Protein AF-A0A6G9ATR3-F1 (afdb_monomer_lite)

Foldseek 3Di:
DFADPVLCVVVPWDDPDPFWTDDVPWIWGADHVQSWIGIVPDPDTDTDPVVVVVVVVVVVD

Radius of gyration: 10.21 Å; chains: 1; bounding box: 23×22×28 Å

pLDDT: mean 89.54, std 5.09, range [65.25, 95.44]

Secondary structure (DSSP, 8-state):
-B--HHHHHHTT-EEEETTEEEETTEEEEEETTTTEEEETT-SSEE-BHHHHHHHHHHHH-

Structure (mmCIF, N/CA/C/O backbone):
data_AF-A0A6G9ATR3-F1
#
_entry.id   AF-A0A6G9ATR3-F1
#
loop_
_atom_site.group_PDB
_atom_site.id
_atom_site.type_symbol
_atom_site.label_atom_id
_atom_site.label_alt_id
_atom_site.label_comp_id
_atom_site.label_asym_id
_atom_site.label_entity_id
_atom_site.label_seq_id
_atom_site.pdbx_PDB_ins_code
_atom_site.Cartn_x
_atom_site.Cartn_y
_atom_site.Cartn_z
_atom_site.occupancy
_atom_site.B_iso_or_equiv
_atom_site.auth_seq_id
_atom_site.auth_comp_id
_atom_site.auth_asym_id
_atom_site.auth_atom_id
_atom_site.pdbx_PDB_model_num
ATOM 1 N N . MET A 1 1 ? -6.172 13.621 -0.273 1.00 65.25 1 MET A N 1
ATOM 2 C CA . MET A 1 1 ? -6.766 12.617 0.625 1.00 65.25 1 MET A CA 1
ATOM 3 C C . MET A 1 1 ? -5.631 11.866 1.287 1.00 65.25 1 MET A C 1
ATOM 5 O O . MET A 1 1 ? -4.628 11.621 0.615 1.00 65.25 1 MET A O 1
ATOM 9 N N . GLU A 1 2 ? -5.762 11.613 2.585 1.00 83.38 2 GLU A N 1
ATOM 10 C CA . GLU A 1 2 ? -4.827 10.790 3.364 1.00 83.38 2 GLU A CA 1
ATOM 11 C C . GLU A 1 2 ? -4.928 9.323 2.930 1.00 83.38 2 GLU A C 1
ATOM 13 O O . GLU A 1 2 ? -5.918 8.932 2.299 1.00 83.38 2 GLU A O 1
ATOM 18 N N . ILE A 1 3 ? -3.911 8.510 3.230 1.00 89.75 3 ILE A N 1
ATOM 19 C CA . ILE A 1 3 ? -3.965 7.088 2.891 1.00 89.75 3 ILE A CA 1
ATOM 20 C C . ILE A 1 3 ? -4.888 6.362 3.867 1.00 89.75 3 ILE A C 1
ATOM 22 O O . ILE A 1 3 ? -4.628 6.311 5.067 1.00 89.75 3 ILE A O 1
ATOM 26 N N . THR A 1 4 ? -5.9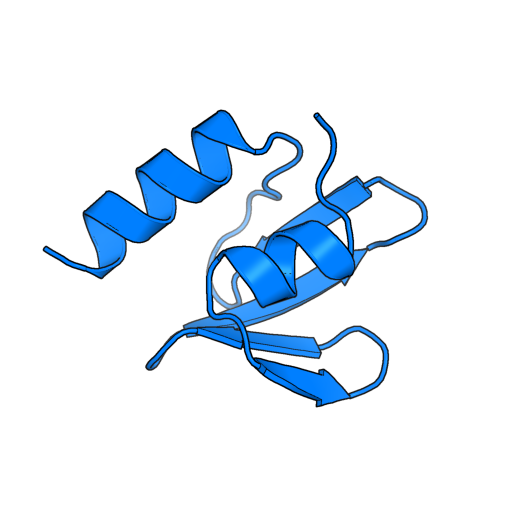50 5.762 3.334 1.00 91.88 4 THR A N 1
ATOM 27 C CA . THR A 1 4 ? -6.896 4.925 4.078 1.00 91.88 4 THR A CA 1
ATOM 28 C C . THR A 1 4 ? -6.861 3.483 3.581 1.00 91.88 4 THR A C 1
ATOM 30 O O . THR A 1 4 ? -6.407 3.202 2.469 1.00 91.88 4 THR A O 1
ATOM 33 N N . HIS A 1 5 ? -7.392 2.565 4.391 1.00 90.38 5 HIS A N 1
ATOM 34 C CA . HIS A 1 5 ? -7.571 1.167 4.006 1.00 90.38 5 HIS A CA 1
ATOM 35 C C . HIS A 1 5 ? -8.350 1.031 2.686 1.00 90.38 5 HIS A C 1
ATOM 37 O O . HIS A 1 5 ? -7.888 0.364 1.761 1.00 90.38 5 HIS A O 1
ATOM 43 N N . ASP A 1 6 ? -9.487 1.722 2.569 1.00 92.62 6 ASP A N 1
ATOM 44 C CA . ASP A 1 6 ? -10.332 1.680 1.370 1.00 92.62 6 ASP A CA 1
ATOM 45 C C . ASP A 1 6 ? -9.603 2.211 0.132 1.00 92.62 6 ASP A C 1
ATOM 47 O O . ASP A 1 6 ? -9.747 1.663 -0.964 1.00 92.62 6 ASP A O 1
ATOM 51 N N . LEU A 1 7 ? -8.774 3.249 0.301 1.00 92.31 7 LEU A N 1
ATOM 52 C CA . LEU A 1 7 ? -7.950 3.763 -0.784 1.00 92.31 7 LEU A CA 1
ATOM 53 C C . LEU A 1 7 ? -6.945 2.705 -1.250 1.00 92.31 7 LEU A C 1
ATOM 55 O O . LEU A 1 7 ? -6.855 2.465 -2.453 1.00 92.31 7 LEU A O 1
ATOM 59 N N . LEU A 1 8 ? -6.229 2.051 -0.330 1.00 92.62 8 LEU A N 1
ATOM 60 C CA . LEU A 1 8 ? -5.269 0.993 -0.665 1.00 92.62 8 LEU A CA 1
ATOM 61 C C . LEU A 1 8 ? -5.947 -0.144 -1.441 1.00 92.62 8 LEU A C 1
ATOM 63 O O . LEU A 1 8 ? -5.458 -0.535 -2.501 1.00 92.62 8 LEU A O 1
ATOM 67 N N . LEU A 1 9 ? -7.115 -0.607 -0.984 1.00 93.25 9 LEU A N 1
ATOM 68 C CA . LEU A 1 9 ? -7.889 -1.621 -1.704 1.00 93.25 9 LEU A CA 1
ATOM 69 C C . LEU A 1 9 ? -8.307 -1.147 -3.104 1.00 93.25 9 LEU A C 1
ATOM 71 O O . LEU A 1 9 ? -8.170 -1.890 -4.074 1.00 93.25 9 LEU A O 1
ATOM 75 N N . SER A 1 10 ? -8.764 0.104 -3.239 1.00 93.44 10 SER A N 1
ATOM 76 C CA . SER A 1 10 ? -9.158 0.673 -4.539 1.00 93.44 10 SER A CA 1
ATOM 77 C C . SER A 1 10 ? -7.989 0.816 -5.524 1.00 93.44 10 SER A C 1
ATOM 79 O O . SER A 1 10 ? -8.193 0.796 -6.737 1.00 93.44 10 SER A O 1
ATOM 81 N N . LEU A 1 11 ? -6.764 0.947 -5.006 1.00 91.38 11 LEU A N 1
ATOM 82 C CA . LEU A 1 11 ? -5.525 1.005 -5.781 1.00 91.38 11 LEU A CA 1
ATOM 83 C C . LEU A 1 11 ? -4.991 -0.388 -6.153 1.00 91.38 11 LEU A C 1
ATOM 85 O O . LEU A 1 11 ? -4.018 -0.480 -6.895 1.00 91.38 11 LEU A O 1
ATOM 89 N N . GLY A 1 12 ? -5.630 -1.460 -5.674 1.00 93.12 12 GLY A N 1
ATOM 90 C CA . GLY A 1 12 ? -5.254 -2.842 -5.969 1.00 93.12 12 GLY A CA 1
ATOM 91 C C . GLY A 1 12 ? -4.279 -3.461 -4.969 1.00 93.12 12 GLY A C 1
ATOM 92 O O . GLY A 1 12 ? -3.707 -4.508 -5.266 1.00 93.12 12 GLY A O 1
ATOM 93 N N . PHE A 1 13 ? -4.076 -2.847 -3.798 1.00 94.75 13 PHE A N 1
ATOM 94 C CA . PHE A 1 13 ? -3.369 -3.517 -2.708 1.00 94.75 13 PHE A CA 1
ATOM 95 C C . PHE A 1 13 ? -4.223 -4.642 -2.131 1.00 94.75 13 PHE A C 1
ATOM 97 O O . PHE A 1 13 ? -5.444 -4.531 -2.007 1.00 94.75 13 PHE A O 1
ATOM 104 N N . VAL A 1 14 ? -3.553 -5.698 -1.696 1.00 95.44 14 VAL A N 1
ATOM 105 C CA . VAL A 1 14 ? -4.155 -6.810 -0.970 1.00 95.44 14 VAL A CA 1
ATOM 106 C C . VAL A 1 14 ? -3.681 -6.741 0.475 1.00 95.44 14 VAL A C 1
ATOM 108 O O . VAL A 1 14 ? -2.501 -6.527 0.740 1.00 95.44 14 VAL A O 1
ATOM 111 N N . LYS A 1 15 ? -4.610 -6.883 1.421 1.00 94.50 15 LYS A N 1
ATOM 112 C CA . LYS A 1 15 ? -4.309 -6.874 2.855 1.00 94.50 15 LYS A CA 1
ATOM 113 C C . LYS A 1 15 ? -3.926 -8.280 3.316 1.00 94.50 15 LYS A C 1
ATOM 115 O O . LYS A 1 15 ? -4.756 -9.182 3.247 1.00 94.50 15 LYS A O 1
ATOM 120 N N . ASP A 1 16 ? -2.712 -8.443 3.836 1.00 91.38 16 ASP A N 1
ATOM 121 C CA . ASP A 1 16 ? -2.219 -9.721 4.379 1.00 91.38 16 ASP A CA 1
ATOM 122 C C . ASP A 1 16 ? -2.484 -9.862 5.875 1.00 91.38 16 ASP A C 1
ATOM 124 O O . ASP A 1 16 ? -2.756 -10.947 6.385 1.00 91.38 16 ASP A O 1
ATOM 128 N N . SER A 1 17 ? -2.354 -8.757 6.609 1.00 89.56 17 SER A N 1
ATOM 129 C CA . SER A 1 17 ? -2.506 -8.714 8.065 1.00 89.56 17 SER A CA 1
ATOM 130 C C . SER A 1 17 ? -2.986 -7.317 8.497 1.00 89.56 17 SER A C 1
ATOM 132 O O . SER A 1 17 ? -3.091 -6.436 7.642 1.00 89.56 17 SER A O 1
ATOM 134 N N . PRO A 1 18 ? -3.311 -7.069 9.784 1.00 85.94 18 PRO A N 1
ATOM 135 C CA . PRO A 1 18 ? -4.013 -5.860 10.232 1.00 85.94 18 PRO A CA 1
ATOM 136 C C . PRO A 1 18 ? -3.463 -4.543 9.679 1.00 85.94 18 PRO A C 1
ATOM 138 O O . PRO A 1 18 ? -4.256 -3.696 9.278 1.00 85.94 18 PRO A O 1
ATOM 141 N N . ASN A 1 19 ? -2.140 -4.435 9.546 1.00 91.56 19 ASN A N 1
ATOM 142 C CA . ASN A 1 19 ? -1.478 -3.243 9.021 1.00 91.56 19 ASN A CA 1
ATOM 143 C C . ASN A 1 19 ? -0.622 -3.530 7.783 1.00 91.56 19 ASN A C 1
ATOM 145 O O . ASN A 1 19 ? 0.000 -2.609 7.276 1.00 91.56 19 ASN A O 1
ATOM 149 N N . ARG A 1 20 ? -0.546 -4.775 7.295 1.00 93.38 20 ARG A N 1
ATOM 150 C CA . ARG A 1 20 ? 0.362 -5.145 6.199 1.00 93.38 20 ARG A CA 1
ATOM 151 C C . ARG A 1 20 ? -0.403 -5.365 4.909 1.00 93.38 20 ARG A C 1
ATOM 153 O O . ARG A 1 20 ? -1.416 -6.067 4.901 1.00 93.38 20 ARG A O 1
ATOM 160 N N . TYR A 1 21 ? 0.119 -4.784 3.842 1.00 95.25 21 TYR A N 1
ATOM 161 C CA . TYR A 1 21 ? -0.441 -4.864 2.507 1.00 95.25 21 TYR A CA 1
ATOM 162 C C . TYR A 1 21 ? 0.662 -5.195 1.515 1.00 95.25 21 TYR A C 1
ATOM 164 O O . TYR A 1 21 ? 1.804 -4.766 1.689 1.00 95.25 21 TYR A O 1
ATOM 172 N N . HIS A 1 22 ? 0.297 -5.869 0.436 1.00 94.00 22 HIS A N 1
ATOM 173 C CA . HIS A 1 22 ? 1.164 -6.028 -0.717 1.00 94.00 22 HIS A CA 1
ATOM 174 C C . HIS A 1 22 ? 0.509 -5.490 -1.985 1.00 94.00 22 HIS A C 1
ATOM 176 O O . HIS A 1 22 ? -0.711 -5.513 -2.162 1.00 94.00 22 HIS A O 1
ATOM 182 N N . TYR A 1 23 ? 1.358 -5.006 -2.881 1.00 92.62 23 TYR A N 1
ATOM 183 C CA . TYR A 1 23 ? 1.041 -4.597 -4.236 1.00 92.62 23 TYR A CA 1
ATOM 184 C C . TYR A 1 23 ? 2.067 -5.232 -5.174 1.00 92.62 23 TYR A C 1
ATOM 186 O O . TYR A 1 23 ? 3.242 -4.857 -5.187 1.00 92.62 23 TYR A O 1
ATOM 194 N N . LYS A 1 24 ? 1.630 -6.220 -5.963 1.00 88.94 24 LYS A N 1
ATOM 195 C CA . LYS A 1 24 ? 2.516 -7.046 -6.800 1.00 88.94 24 LYS A CA 1
ATOM 196 C C . LYS A 1 24 ? 3.642 -7.678 -5.963 1.00 88.94 24 LYS A C 1
ATOM 198 O O . LYS A 1 24 ? 3.360 -8.493 -5.096 1.00 88.94 24 LYS A O 1
ATOM 203 N N . ALA A 1 25 ? 4.897 -7.321 -6.237 1.00 88.38 25 ALA A N 1
ATOM 204 C CA . ALA A 1 25 ? 6.079 -7.810 -5.528 1.00 88.38 25 ALA A CA 1
ATOM 205 C C . ALA A 1 25 ? 6.526 -6.887 -4.376 1.00 88.38 25 ALA A C 1
ATOM 207 O O . ALA A 1 25 ? 7.559 -7.142 -3.763 1.00 88.38 25 ALA A O 1
ATOM 208 N N . PHE A 1 26 ? 5.791 -5.803 -4.115 1.00 90.00 26 PHE A N 1
ATOM 209 C CA . PHE A 1 26 ? 6.115 -4.831 -3.078 1.00 90.00 26 PHE A CA 1
ATOM 210 C C . PHE A 1 26 ? 5.209 -5.033 -1.875 1.00 90.00 26 PHE A C 1
ATOM 212 O O . PHE A 1 26 ? 3.996 -5.163 -2.016 1.00 90.00 26 PHE A O 1
ATOM 219 N N . GLU A 1 27 ? 5.797 -5.006 -0.690 1.00 93.25 27 GLU A N 1
ATOM 220 C CA . GLU A 1 27 ? 5.080 -5.074 0.577 1.00 93.25 27 GLU A CA 1
ATOM 221 C C . GLU A 1 27 ? 5.182 -3.732 1.296 1.00 93.25 27 GLU A C 1
ATOM 223 O O . GLU A 1 27 ? 6.060 -2.913 1.0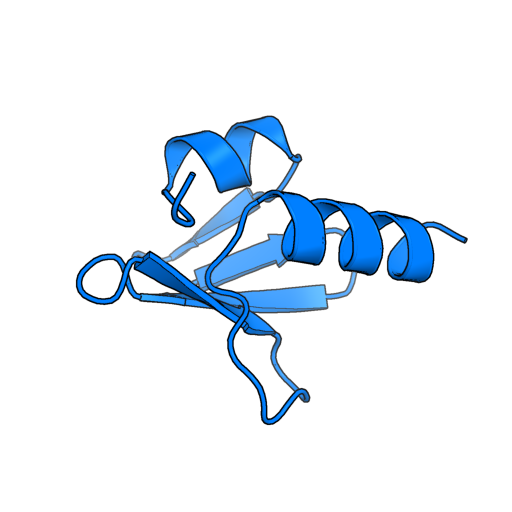12 1.00 93.25 27 GLU A O 1
ATOM 228 N N . GLY A 1 28 ? 4.276 -3.491 2.232 1.00 93.38 28 GLY A N 1
ATOM 229 C CA . GLY A 1 28 ? 4.333 -2.313 3.072 1.00 93.38 28 GLY A CA 1
ATOM 230 C C . GLY A 1 28 ? 3.355 -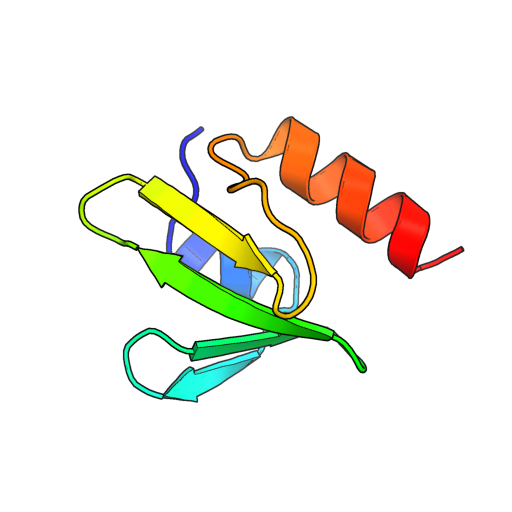2.353 4.231 1.00 93.38 28 GLY A C 1
ATOM 231 O O . GLY A 1 28 ? 2.496 -3.232 4.341 1.00 93.38 28 GLY A O 1
ATOM 232 N N . THR A 1 29 ? 3.505 -1.372 5.110 1.00 94.56 29 THR A N 1
ATOM 233 C CA . THR A 1 29 ? 2.705 -1.212 6.316 1.00 94.56 29 THR A CA 1
ATOM 234 C C . THR A 1 29 ? 1.906 0.083 6.250 1.00 94.56 29 THR A C 1
ATOM 236 O O . THR A 1 29 ? 2.454 1.151 5.988 1.00 94.56 29 THR A O 1
ATOM 239 N N . HIS A 1 30 ? 0.607 0.002 6.512 1.00 94.31 30 HIS A N 1
ATOM 240 C CA . HIS A 1 30 ? -0.273 1.154 6.665 1.00 94.31 30 HIS A CA 1
ATOM 241 C C . HIS A 1 30 ? -0.390 1.525 8.141 1.00 94.31 30 HIS A C 1
ATOM 243 O O . HIS A 1 30 ? -0.755 0.692 8.971 1.00 94.31 30 HIS A O 1
ATOM 249 N N . ASP A 1 31 ? -0.092 2.779 8.455 1.00 91.75 3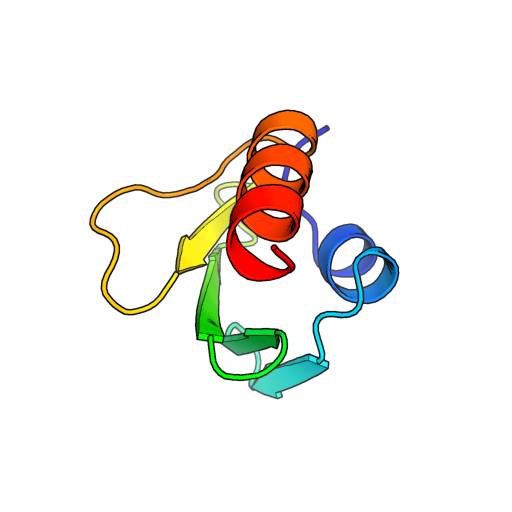1 ASP A N 1
ATOM 250 C CA . ASP A 1 31 ? -0.400 3.394 9.737 1.00 91.75 31 ASP A CA 1
ATOM 251 C C . ASP A 1 31 ? -1.717 4.172 9.609 1.00 91.75 31 ASP A C 1
ATOM 253 O O . ASP A 1 31 ? -1.761 5.278 9.063 1.00 91.75 31 ASP A O 1
ATOM 257 N N . GLU A 1 32 ? -2.802 3.574 10.105 1.00 86.88 32 GLU A N 1
ATOM 258 C CA . GLU A 1 32 ? -4.143 4.170 10.094 1.00 86.88 32 GLU A CA 1
ATOM 259 C C . GLU A 1 32 ? -4.258 5.400 11.007 1.00 86.88 32 GLU A C 1
ATOM 261 O O . GLU A 1 32 ? -5.098 6.260 10.750 1.00 86.88 32 GLU A O 1
ATOM 266 N N . GLN A 1 33 ? -3.427 5.515 12.052 1.00 86.94 33 GLN A N 1
ATOM 267 C CA . GLN A 1 33 ? -3.465 6.670 12.956 1.00 86.94 33 GLN A CA 1
ATOM 268 C C . GLN A 1 33 ? -2.815 7.894 12.319 1.00 86.94 33 GLN A C 1
ATOM 270 O O . GLN A 1 33 ? -3.291 9.013 12.504 1.00 86.94 33 GLN A O 1
ATOM 275 N N . ALA A 1 34 ? -1.730 7.678 11.575 1.00 86.31 34 ALA A N 1
ATOM 276 C CA . ALA A 1 34 ? -1.024 8.739 10.869 1.00 86.31 34 ALA A CA 1
ATOM 277 C C . ALA A 1 34 ? -1.593 9.019 9.465 1.00 86.31 34 ALA A C 1
ATOM 279 O O . ALA A 1 34 ? -1.295 10.066 8.894 1.00 86.31 34 ALA A O 1
ATOM 280 N N . GLY A 1 35 ? -2.362 8.089 8.886 1.00 90.62 35 GLY A N 1
ATOM 281 C CA . GLY A 1 35 ? -2.822 8.174 7.496 1.00 90.62 35 GLY A CA 1
ATOM 282 C C . GLY A 1 35 ? -1.686 7.988 6.482 1.00 90.62 35 GLY A C 1
ATOM 283 O O . GLY A 1 35 ? -1.720 8.566 5.393 1.00 90.62 35 GLY A O 1
ATOM 284 N N . VAL A 1 36 ? -0.655 7.215 6.847 1.00 91.81 36 VAL A N 1
ATOM 285 C CA . VAL A 1 36 ? 0.598 7.071 6.086 1.00 91.81 36 VAL A CA 1
ATOM 286 C C . VAL A 1 36 ? 0.857 5.613 5.734 1.00 91.81 36 VAL A C 1
ATOM 288 O O . VAL A 1 36 ? 0.669 4.719 6.553 1.00 91.81 36 VAL A O 1
ATOM 291 N N . PHE A 1 37 ? 1.343 5.363 4.522 1.00 93.06 37 PHE A N 1
ATOM 292 C CA . PHE A 1 37 ? 1.787 4.042 4.087 1.00 93.06 37 PHE A CA 1
ATOM 293 C C . PHE A 1 37 ? 3.300 3.980 3.906 1.00 93.06 37 PHE A C 1
ATOM 295 O O . PHE A 1 37 ? 3.893 4.840 3.260 1.00 93.06 37 PHE A O 1
ATOM 302 N N . PHE A 1 38 ? 3.928 2.936 4.424 1.00 92.44 38 PHE A N 1
ATOM 303 C CA . PHE A 1 38 ? 5.365 2.710 4.349 1.00 92.44 38 PHE A CA 1
ATOM 304 C C . PHE A 1 38 ? 5.638 1.484 3.492 1.00 92.44 38 PHE A C 1
ATOM 306 O O . PHE A 1 38 ? 5.213 0.392 3.847 1.00 92.44 38 PHE A O 1
ATOM 313 N N . PHE A 1 39 ? 6.359 1.642 2.387 1.00 91.44 39 PHE A N 1
ATOM 314 C CA . PHE A 1 39 ? 6.827 0.496 1.610 1.00 91.44 39 PHE A CA 1
ATOM 315 C C . PHE A 1 39 ? 8.047 -0.141 2.283 1.00 91.44 39 PHE A C 1
ATOM 317 O O . PHE A 1 39 ? 8.985 0.563 2.672 1.00 91.44 39 PHE A O 1
ATOM 324 N N . ASP A 1 40 ? 8.069 -1.470 2.369 1.00 88.62 40 ASP A N 1
ATOM 325 C CA . ASP A 1 40 ? 9.221 -2.215 2.869 1.00 88.62 40 ASP A CA 1
ATOM 326 C C . ASP A 1 40 ? 10.429 -1.932 1.953 1.00 88.62 40 ASP A C 1
ATOM 328 O O . ASP A 1 40 ? 10.369 -2.070 0.731 1.00 88.62 40 ASP A O 1
ATOM 332 N N . GLY A 1 41 ? 11.535 -1.470 2.543 1.00 81.56 41 GLY A N 1
ATOM 333 C CA . GLY A 1 41 ? 12.743 -1.062 1.812 1.00 81.56 41 GLY A CA 1
ATOM 334 C C . GLY A 1 41 ? 12.828 0.429 1.463 1.00 81.56 41 GLY A C 1
ATOM 335 O O . GLY A 1 41 ? 13.907 0.895 1.088 1.00 81.56 41 GLY A O 1
ATOM 336 N N . PHE A 1 42 ? 11.762 1.209 1.669 1.00 79.19 42 PHE A N 1
ATOM 337 C CA . PHE A 1 42 ? 11.790 2.668 1.554 1.00 79.19 42 PHE A CA 1
ATOM 338 C C . PHE A 1 42 ? 11.781 3.325 2.937 1.00 79.19 42 PHE A C 1
ATOM 340 O O . PHE A 1 42 ? 11.038 2.945 3.834 1.00 79.19 42 PHE A O 1
ATOM 347 N N . ARG A 1 43 ? 12.625 4.347 3.127 1.00 75.69 43 ARG A N 1
ATOM 348 C CA . ARG A 1 43 ? 12.700 5.087 4.402 1.00 75.69 43 ARG A CA 1
ATOM 349 C C . ARG A 1 43 ? 11.638 6.177 4.556 1.00 75.69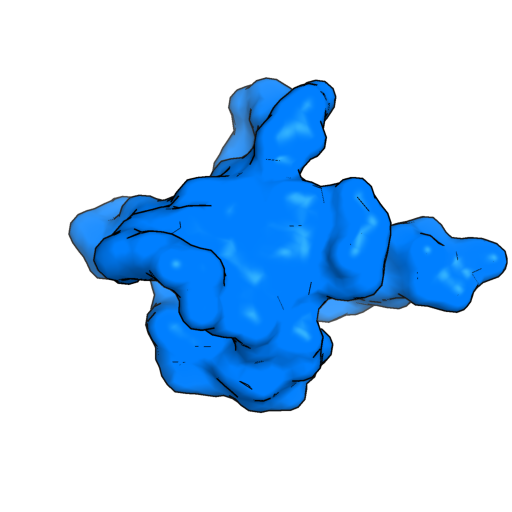 43 ARG A C 1
ATOM 351 O O . ARG A 1 43 ? 11.583 6.799 5.611 1.00 75.69 43 ARG A O 1
ATOM 358 N N . PHE A 1 44 ? 10.846 6.449 3.523 1.00 80.88 44 PHE A N 1
ATOM 359 C CA . PHE A 1 44 ? 9.825 7.491 3.551 1.00 80.88 44 PHE A CA 1
ATOM 360 C C . PHE A 1 44 ? 8.425 6.881 3.533 1.00 80.88 44 PHE A C 1
ATOM 362 O O . PHE A 1 44 ? 8.161 5.921 2.811 1.00 80.88 44 PHE A O 1
ATOM 369 N N . GLY A 1 45 ? 7.543 7.458 4.345 1.00 87.31 45 GLY A N 1
ATOM 370 C CA . GLY A 1 45 ? 6.119 7.167 4.319 1.00 87.31 45 GLY A CA 1
ATOM 371 C C . GLY A 1 45 ? 5.402 8.037 3.292 1.00 87.31 45 GLY A C 1
ATOM 372 O O . GLY A 1 45 ? 5.769 9.189 3.065 1.00 87.31 45 GLY A O 1
ATOM 373 N N . VAL A 1 46 ? 4.371 7.478 2.680 1.00 90.50 46 VAL A N 1
ATOM 374 C CA . VAL A 1 46 ? 3.504 8.121 1.699 1.00 90.50 46 VAL A CA 1
ATOM 375 C C . VAL A 1 46 ? 2.221 8.526 2.405 1.00 90.50 46 VAL A C 1
ATOM 377 O O . VAL A 1 46 ? 1.445 7.666 2.811 1.00 90.50 46 VAL A O 1
ATOM 380 N N . ALA A 1 47 ? 2.013 9.828 2.582 1.00 90.62 47 ALA A N 1
ATOM 381 C CA . ALA A 1 47 ? 0.851 10.360 3.298 1.00 90.62 47 ALA A CA 1
ATOM 382 C C . ALA A 1 47 ? -0.317 10.725 2.368 1.00 90.62 47 ALA A C 1
ATOM 384 O O . ALA A 1 47 ? -1.460 10.808 2.807 1.00 90.62 47 ALA A O 1
ATOM 385 N N . PHE A 1 48 ? -0.049 10.951 1.079 1.00 91.00 48 PHE A N 1
ATOM 386 C CA . PHE A 1 48 ? -1.049 11.460 0.149 1.00 91.00 48 PHE A CA 1
ATOM 387 C C . PHE A 1 48 ? -1.315 10.508 -1.013 1.00 91.00 48 PHE A C 1
ATOM 389 O O . PHE A 1 48 ? -0.405 9.934 -1.608 1.00 91.00 48 PHE A O 1
ATOM 396 N N . GLU A 1 49 ? -2.586 10.424 -1.408 1.00 90.94 49 GLU A N 1
ATOM 397 C CA . GLU A 1 49 ? -3.027 9.609 -2.545 1.00 90.94 49 GLU A CA 1
ATOM 398 C C . GLU A 1 49 ? -2.276 9.920 -3.851 1.00 90.94 49 GLU A C 1
ATOM 400 O O . GLU A 1 49 ? -1.958 9.008 -4.611 1.00 90.94 49 GLU A O 1
ATOM 405 N N . HIS A 1 50 ? -2.007 11.195 -4.142 1.00 91.12 50 HIS A N 1
ATOM 406 C CA . HIS A 1 50 ? -1.348 11.581 -5.392 1.00 91.12 50 HIS A CA 1
ATOM 407 C C . HIS A 1 50 ? 0.082 11.031 -5.475 1.00 91.12 50 HIS A C 1
ATOM 409 O O . HIS A 1 50 ? 0.458 10.483 -6.513 1.00 91.12 50 HIS A O 1
ATOM 415 N N . ASP A 1 51 ? 0.829 11.103 -4.371 1.00 90.00 51 ASP A N 1
ATOM 416 C CA . ASP A 1 51 ? 2.170 10.531 -4.243 1.00 90.00 51 ASP A CA 1
ATOM 417 C C . ASP A 1 51 ? 2.126 9.008 -4.357 1.00 90.00 51 ASP A C 1
ATOM 419 O O . ASP A 1 51 ? 2.928 8.415 -5.077 1.00 90.00 51 ASP A O 1
ATOM 423 N N . MET A 1 52 ? 1.132 8.372 -3.725 1.00 91.00 52 MET A N 1
ATOM 424 C CA . MET A 1 52 ? 0.911 6.932 -3.845 1.00 91.00 52 MET A CA 1
ATOM 425 C C . MET A 1 52 ? 0.685 6.529 -5.303 1.00 91.00 52 MET A C 1
ATOM 427 O O . MET A 1 52 ? 1.382 5.665 -5.823 1.00 91.00 52 MET A O 1
ATOM 431 N N . ARG A 1 53 ? -0.236 7.192 -6.011 1.00 91.50 53 ARG A N 1
ATOM 432 C CA . ARG A 1 53 ? -0.505 6.912 -7.431 1.00 91.50 53 ARG A CA 1
ATOM 433 C C . ARG A 1 53 ? 0.721 7.142 -8.310 1.00 91.50 53 ARG A C 1
ATOM 435 O O . ARG A 1 53 ? 0.912 6.408 -9.277 1.00 91.50 53 ARG A O 1
ATOM 442 N N . PHE A 1 54 ? 1.531 8.155 -8.008 1.00 89.94 54 PHE A N 1
ATOM 443 C CA . PHE A 1 54 ? 2.780 8.398 -8.722 1.00 89.94 54 PHE A CA 1
ATOM 444 C C . PHE A 1 54 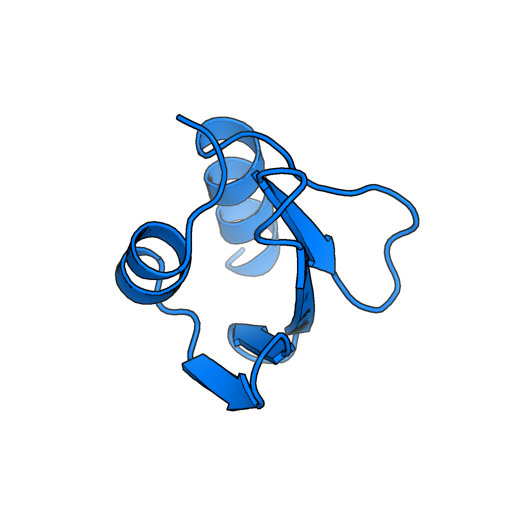? 3.785 7.258 -8.503 1.00 89.94 54 PHE A C 1
ATOM 446 O O . PHE A 1 54 ? 4.338 6.747 -9.474 1.00 89.94 54 PHE A O 1
ATOM 453 N N . LEU A 1 55 ? 3.957 6.801 -7.261 1.00 88.81 55 LEU A N 1
ATOM 454 C CA . LEU A 1 55 ? 4.819 5.663 -6.931 1.00 88.81 55 LEU A CA 1
ATOM 455 C C . LEU A 1 55 ? 4.345 4.367 -7.588 1.00 88.81 55 LEU A C 1
ATOM 457 O O . LEU A 1 55 ? 5.156 3.651 -8.164 1.00 88.81 55 LEU A O 1
ATOM 461 N N . LEU A 1 56 ? 3.040 4.091 -7.578 1.00 90.44 56 LEU A N 1
ATOM 462 C CA . LEU A 1 56 ? 2.487 2.914 -8.252 1.00 90.44 56 LEU A CA 1
ATOM 463 C C . LEU A 1 56 ? 2.736 2.953 -9.762 1.00 90.44 56 LEU A C 1
ATOM 465 O O . LEU A 1 56 ? 3.117 1.942 -10.335 1.00 90.44 56 LEU A O 1
ATOM 469 N N . LYS A 1 57 ? 2.618 4.125 -10.403 1.00 90.88 57 LYS A N 1
ATOM 470 C CA . LYS A 1 57 ? 2.988 4.281 -11.820 1.00 90.88 57 LYS A CA 1
ATOM 471 C C . LYS A 1 57 ? 4.464 3.987 -12.080 1.00 90.88 57 LYS A C 1
ATOM 473 O O . LYS A 1 57 ? 4.770 3.450 -13.135 1.00 90.88 57 LYS A O 1
ATOM 478 N N . LEU A 1 58 ? 5.359 4.352 -11.159 1.00 86.62 58 LEU A N 1
ATOM 479 C CA . LEU A 1 58 ? 6.786 4.025 -11.263 1.00 86.62 58 LEU A CA 1
ATOM 480 C C . LEU A 1 58 ? 7.054 2.530 -11.062 1.00 86.62 58 LEU A C 1
ATOM 482 O O . LEU A 1 58 ? 7.953 1.997 -11.695 1.00 86.62 58 LEU A O 1
ATOM 486 N N . ILE A 1 59 ? 6.294 1.871 -10.186 1.00 85.31 59 ILE A N 1
ATOM 487 C CA . ILE A 1 59 ? 6.378 0.425 -9.932 1.00 85.31 59 ILE A CA 1
ATOM 488 C C . ILE A 1 59 ? 5.818 -0.388 -11.108 1.00 85.31 59 ILE A C 1
ATOM 490 O O . ILE A 1 59 ? 6.290 -1.488 -11.391 1.00 85.31 59 ILE A O 1
ATOM 494 N N . ASP A 1 60 ? 4.773 0.120 -11.759 1.00 85.25 60 ASP A N 1
ATOM 495 C CA . ASP A 1 60 ? 4.086 -0.558 -12.857 1.00 85.25 60 ASP A CA 1
ATOM 496 C C . ASP A 1 60 ? 4.805 -0.453 -14.205 1.00 85.25 60 ASP A C 1
ATOM 498 O O . ASP A 1 60 ? 4.461 -1.215 -15.113 1.00 85.25 60 ASP A O 1
ATOM 502 N N . TYR A 1 61 ? 5.737 0.492 -14.333 1.00 82.69 61 TYR A N 1
ATOM 503 C CA . TYR A 1 61 ? 6.521 0.744 -15.540 1.00 82.69 61 TYR A CA 1
ATOM 504 C C . TYR A 1 61 ? 7.773 -0.136 -15.590 1.00 82.69 61 TYR A C 1
ATOM 506 O O . TYR A 1 61 ? 8.035 -0.709 -16.671 1.00 82.69 61 TYR A O 1
#

Sequence (61 aa):
MEITHDLLLSLGFVKDSPNRYHYKAFEGTHDEQAGVFFFDGFRFGVAFEHDMRFLLKLIDY

Organism: NCBI:txid2692134